Protein AF-A0A821PB61-F1 (afdb_monomer_lite)

Secondary structure (DSSP, 8-state):
--EEEEE--TT--HHHHHHHHHHHHHTT-EEEEE-

Structure (mmCIF, N/CA/C/O backbone):
data_AF-A0A821PB61-F1
#
_entry.id   AF-A0A821PB61-F1
#
loop_
_atom_site.group_PDB
_atom_site.id
_atom_sit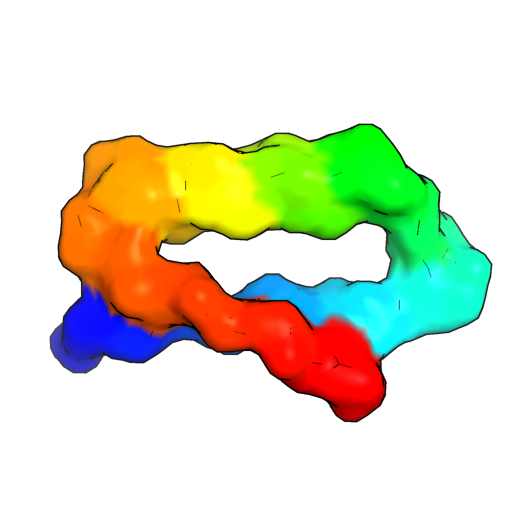e.type_symbol
_atom_site.label_atom_id
_atom_site.label_alt_id
_atom_site.label_comp_id
_atom_site.label_asym_id
_atom_site.label_entity_id
_atom_site.label_seq_id
_atom_site.pdbx_PDB_ins_code
_atom_site.Cartn_x
_atom_site.Cartn_y
_atom_site.Cartn_z
_atom_site.occupancy
_atom_site.B_iso_or_equiv
_atom_site.auth_seq_id
_atom_site.auth_comp_id
_atom_site.auth_asym_id
_atom_site.auth_atom_id
_atom_site.pdbx_PDB_model_num
ATOM 1 N N . MET A 1 1 ? -15.340 5.602 4.626 1.00 82.06 1 MET A N 1
ATOM 2 C CA . MET A 1 1 ? -14.823 4.211 4.669 1.00 82.06 1 MET A CA 1
ATOM 3 C C . MET A 1 1 ? -13.396 4.206 5.219 1.00 82.06 1 MET A C 1
ATOM 5 O O . MET A 1 1 ? -12.627 5.110 4.884 1.00 82.06 1 MET A O 1
ATOM 9 N N . LYS A 1 2 ? -13.064 3.257 6.110 1.00 90.75 2 LYS A N 1
ATOM 10 C CA . LYS A 1 2 ? -11.754 3.172 6.797 1.00 90.75 2 LYS A CA 1
ATOM 11 C C . LYS A 1 2 ? -10.694 2.355 6.036 1.00 90.75 2 LYS A C 1
ATOM 13 O O . LYS A 1 2 ? -9.519 2.493 6.347 1.00 90.75 2 LYS A O 1
ATOM 18 N N . LEU A 1 3 ? -11.097 1.549 5.054 1.00 93.50 3 LEU A N 1
ATOM 19 C CA . LEU A 1 3 ? -10.219 0.657 4.290 1.00 93.50 3 LEU A CA 1
ATOM 20 C C . LEU A 1 3 ? -9.478 1.393 3.160 1.00 93.50 3 LEU A C 1
ATOM 22 O O . LEU A 1 3 ? -10.072 2.260 2.515 1.00 93.50 3 LEU A O 1
ATOM 26 N N . LEU A 1 4 ? -8.215 1.030 2.920 1.00 92.94 4 LEU A N 1
ATOM 27 C CA . LEU A 1 4 ? -7.418 1.422 1.755 1.00 92.94 4 LEU A CA 1
ATOM 28 C C . LEU A 1 4 ? -6.600 0.216 1.264 1.00 92.94 4 LEU A C 1
ATOM 30 O O . LEU A 1 4 ? -5.776 -0.320 2.002 1.00 92.94 4 LEU A O 1
ATOM 34 N N . GLU A 1 5 ? -6.825 -0.215 0.028 1.00 94.44 5 GLU A N 1
ATOM 35 C CA . GLU A 1 5 ? -6.089 -1.327 -0.583 1.00 94.44 5 GLU A CA 1
ATOM 36 C C . GLU A 1 5 ? -4.872 -0.796 -1.343 1.00 94.44 5 GLU A C 1
ATOM 38 O O . GLU A 1 5 ? -4.989 0.122 -2.156 1.00 94.44 5 GLU A O 1
ATOM 43 N N . VAL A 1 6 ? -3.697 -1.367 -1.072 1.00 93.56 6 VAL A N 1
ATOM 44 C CA . VAL A 1 6 ? -2.473 -1.081 -1.830 1.00 93.56 6 VAL A CA 1
ATOM 45 C C . VAL A 1 6 ? -2.188 -2.290 -2.712 1.00 93.56 6 VAL A C 1
ATOM 47 O O . VAL A 1 6 ? -1.803 -3.348 -2.214 1.00 93.56 6 VAL A O 1
ATOM 50 N N . ILE A 1 7 ? -2.409 -2.137 -4.019 1.00 93.75 7 ILE A N 1
ATOM 51 C CA . ILE A 1 7 ? -2.224 -3.208 -5.004 1.00 93.75 7 ILE A CA 1
ATOM 52 C C . ILE A 1 7 ? -0.778 -3.206 -5.493 1.00 93.75 7 ILE A C 1
ATOM 54 O O . ILE A 1 7 ? -0.274 -2.181 -5.959 1.00 93.75 7 ILE A O 1
ATOM 58 N N . ARG A 1 8 ? -0.112 -4.359 -5.398 1.00 93.75 8 ARG A N 1
ATOM 59 C CA . ARG A 1 8 ? 1.256 -4.546 -5.883 1.00 93.75 8 ARG A C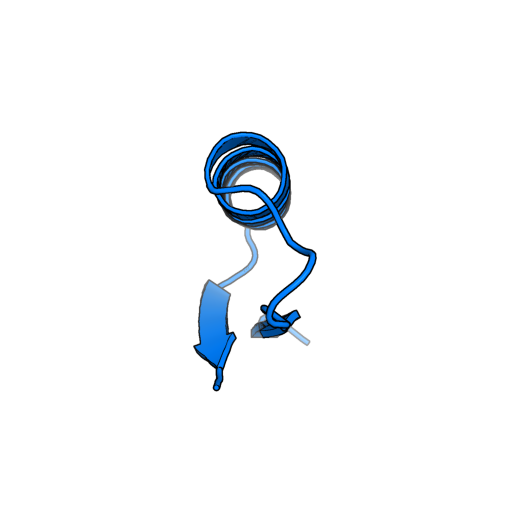A 1
ATOM 60 C C . ARG A 1 8 ? 1.247 -5.366 -7.170 1.00 93.75 8 ARG A C 1
ATOM 62 O O . ARG A 1 8 ? 0.720 -6.468 -7.180 1.00 93.75 8 ARG A O 1
ATOM 69 N N . ILE A 1 9 ? 1.901 -4.872 -8.219 1.00 93.69 9 ILE A N 1
ATOM 70 C CA . ILE A 1 9 ? 2.161 -5.634 -9.452 1.00 93.69 9 ILE A CA 1
ATOM 71 C C . ILE A 1 9 ? 3.657 -5.937 -9.599 1.00 93.69 9 ILE A C 1
ATOM 73 O O . ILE A 1 9 ? 4.479 -5.433 -8.834 1.00 93.69 9 ILE A O 1
ATOM 77 N N . SER A 1 10 ? 4.034 -6.746 -10.593 1.00 94.06 10 SER A N 1
ATOM 78 C CA . SER A 1 10 ? 5.431 -7.153 -10.834 1.00 94.06 10 SER A CA 1
ATOM 79 C C . SER A 1 10 ? 6.396 -5.980 -11.046 1.00 94.06 10 SER A C 1
ATOM 81 O O . SER A 1 10 ? 7.565 -6.081 -10.690 1.00 94.06 10 SER A O 1
ATOM 83 N N . ALA A 1 11 ? 5.909 -4.862 -11.586 1.00 95.25 11 ALA A N 1
ATOM 84 C CA . ALA A 1 11 ? 6.686 -3.638 -11.774 1.00 95.25 11 ALA A CA 1
ATOM 85 C C . ALA A 1 11 ? 6.735 -2.734 -10.524 1.00 95.25 11 ALA A C 1
ATOM 87 O O . ALA A 1 11 ? 7.479 -1.757 -10.503 1.00 95.25 11 ALA A O 1
ATOM 88 N N . THR A 1 12 ? 5.937 -3.016 -9.489 1.00 94.88 12 THR A N 1
ATOM 89 C CA . THR A 1 12 ? 5.901 -2.206 -8.269 1.00 94.88 12 THR A CA 1
ATOM 90 C C . THR A 1 12 ? 7.104 -2.536 -7.392 1.00 94.88 12 THR A C 1
ATOM 92 O O . THR A 1 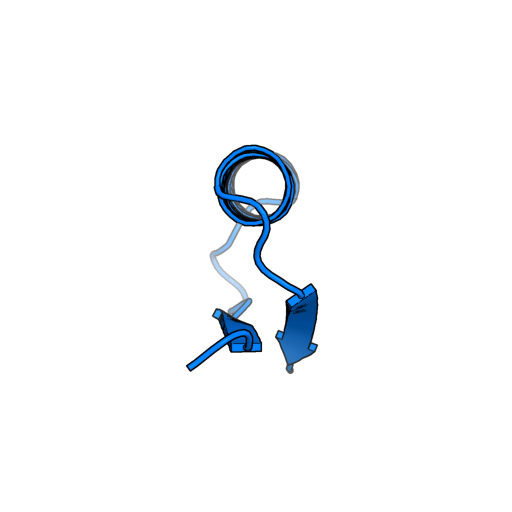12 ? 7.219 -3.646 -6.858 1.00 94.88 12 THR A O 1
ATOM 95 N N . SER A 1 13 ? 7.979 -1.547 -7.209 1.00 95.88 13 SER A N 1
ATOM 96 C CA . SER A 1 13 ? 9.103 -1.654 -6.283 1.00 95.88 13 SER A CA 1
ATOM 97 C C . SER A 1 13 ? 8.618 -1.752 -4.835 1.00 95.88 13 SER A C 1
ATOM 99 O O . SER A 1 13 ? 7.544 -1.257 -4.473 1.00 95.88 13 SER A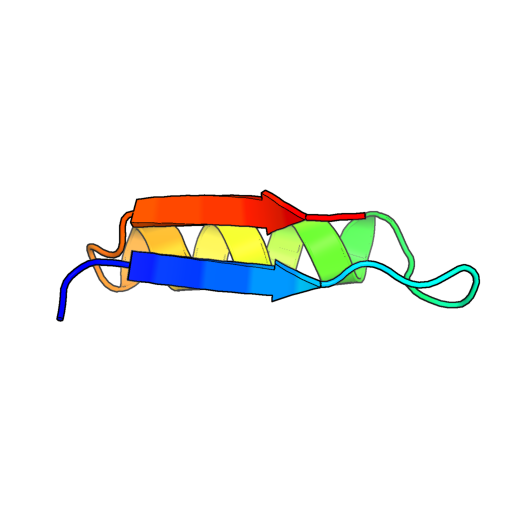 O 1
ATOM 101 N N . ASP A 1 14 ? 9.434 -2.371 -3.982 1.00 95.19 14 ASP A N 1
ATOM 102 C CA . ASP A 1 14 ? 9.160 -2.423 -2.544 1.00 95.19 14 ASP A CA 1
ATOM 103 C C . ASP A 1 14 ? 9.059 -1.017 -1.938 1.00 95.19 14 ASP A C 1
ATOM 105 O O . ASP A 1 14 ? 8.197 -0.769 -1.097 1.00 95.19 14 ASP A O 1
ATOM 109 N N . GLU A 1 15 ? 9.881 -0.078 -2.410 1.00 97.31 15 GLU A N 1
ATOM 110 C CA . GLU A 1 15 ? 9.870 1.314 -1.958 1.00 97.31 15 GLU A CA 1
ATOM 111 C C . GLU A 1 15 ? 8.528 2.001 -2.245 1.00 97.31 15 GLU A C 1
ATOM 113 O O . GLU A 1 15 ? 7.919 2.584 -1.342 1.00 97.31 15 GLU A O 1
ATOM 118 N N . THR A 1 16 ? 8.020 1.895 -3.478 1.00 96.12 16 THR A N 1
ATOM 119 C CA . THR A 1 16 ? 6.722 2.473 -3.850 1.00 96.12 16 THR A CA 1
ATOM 120 C C . THR A 1 16 ? 5.598 1.857 -3.024 1.00 96.12 16 THR A C 1
ATOM 122 O O . THR A 1 16 ? 4.742 2.576 -2.506 1.00 96.12 16 THR A O 1
ATOM 125 N N . PHE A 1 17 ? 5.622 0.536 -2.838 1.00 96.19 17 PHE A N 1
ATOM 126 C CA . PHE A 1 17 ? 4.625 -0.157 -2.031 1.00 96.19 17 PHE A CA 1
ATOM 127 C C . PHE A 1 17 ? 4.628 0.331 -0.572 1.00 96.19 17 PHE A C 1
ATOM 129 O O . PHE A 1 17 ? 3.584 0.713 -0.039 1.00 96.19 17 PHE A O 1
ATOM 136 N N . GLN A 1 18 ? 5.799 0.386 0.069 1.00 96.06 18 GLN A N 1
ATOM 137 C CA . GLN A 1 18 ? 5.917 0.819 1.466 1.00 96.06 18 GLN A CA 1
ATOM 138 C C . GLN A 1 18 ? 5.554 2.292 1.665 1.00 96.06 18 GLN A C 1
ATOM 140 O O . GLN A 1 18 ? 4.935 2.646 2.674 1.00 96.06 18 GLN A O 1
ATOM 145 N N . THR A 1 19 ? 5.869 3.143 0.687 1.00 97.12 19 THR A N 1
ATOM 146 C CA . THR A 1 19 ? 5.479 4.558 0.696 1.00 97.12 19 THR A CA 1
ATOM 147 C C . THR A 1 19 ? 3.958 4.699 0.7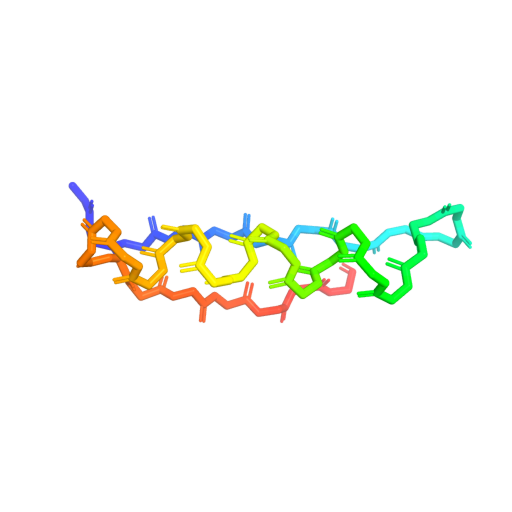50 1.00 97.12 19 THR A C 1
ATOM 149 O O . THR A 1 19 ? 3.427 5.412 1.603 1.00 97.12 19 THR A O 1
ATOM 152 N N . LEU A 1 20 ? 3.235 3.954 -0.092 1.00 95.69 20 LEU A N 1
ATOM 153 C CA . LEU A 1 20 ? 1.771 3.996 -0.149 1.00 95.69 20 LEU A CA 1
ATOM 154 C C . LEU A 1 20 ? 1.108 3.381 1.093 1.00 95.69 20 LEU A C 1
ATOM 156 O O . LEU A 1 20 ? 0.117 3.915 1.596 1.00 95.69 20 LEU A O 1
ATOM 160 N N . VAL A 1 21 ? 1.677 2.304 1.644 1.00 95.44 21 VAL A N 1
ATOM 161 C CA . VAL A 1 21 ? 1.217 1.719 2.915 1.00 95.44 21 VAL A CA 1
ATOM 162 C C . VAL A 1 21 ? 1.362 2.720 4.063 1.00 95.44 21 VAL A C 1
ATOM 164 O O . VAL A 1 21 ? 0.441 2.870 4.872 1.00 95.44 21 VAL A O 1
ATOM 167 N N . THR A 1 22 ? 2.501 3.408 4.138 1.00 96.06 22 THR A N 1
ATOM 168 C CA . THR A 1 22 ? 2.785 4.406 5.180 1.00 96.06 22 THR A CA 1
ATOM 169 C C . THR A 1 22 ? 1.869 5.617 5.042 1.00 96.06 22 THR A C 1
ATOM 171 O O . THR A 1 22 ? 1.292 6.066 6.032 1.00 96.06 22 THR A O 1
ATOM 174 N N . PHE A 1 23 ? 1.648 6.083 3.813 1.00 95.75 23 PHE A N 1
ATOM 175 C CA . PHE A 1 23 ? 0.697 7.147 3.509 1.00 95.75 23 PHE A CA 1
ATOM 176 C C . PHE A 1 23 ? -0.725 6.803 3.974 1.00 95.75 23 PHE A C 1
ATOM 178 O O . PHE A 1 23 ? -1.353 7.587 4.684 1.00 95.75 23 PHE A O 1
ATOM 185 N N . GLY A 1 24 ? -1.220 5.602 3.659 1.00 95.31 24 GLY A N 1
ATOM 186 C CA . GLY A 1 24 ? -2.544 5.167 4.108 1.00 95.31 24 GLY A CA 1
ATOM 187 C C . GLY A 1 24 ? -2.674 5.141 5.635 1.00 95.31 24 GLY A C 1
ATOM 188 O O . GLY A 1 24 ? -3.675 5.611 6.178 1.00 95.31 24 GLY A O 1
ATOM 189 N N . LYS A 1 25 ? -1.637 4.674 6.342 1.00 94.56 25 LYS A N 1
ATOM 190 C CA . LYS A 1 25 ? -1.600 4.693 7.814 1.00 94.56 25 LYS A CA 1
ATOM 191 C C . LYS A 1 25 ? -1.614 6.118 8.374 1.00 94.56 25 LYS A C 1
ATOM 193 O O . LYS A 1 25 ? -2.358 6.379 9.316 1.00 94.56 25 LYS A O 1
ATOM 198 N N . ALA A 1 26 ? -0.854 7.040 7.780 1.00 96.69 26 ALA A N 1
ATOM 199 C CA . ALA A 1 26 ? -0.821 8.448 8.187 1.00 96.69 26 ALA A CA 1
ATOM 200 C C . ALA A 1 26 ? -2.187 9.140 8.031 1.00 96.69 26 ALA A C 1
ATOM 202 O O . ALA A 1 26 ? -2.549 9.995 8.834 1.00 96.69 26 ALA A O 1
ATOM 203 N N . LEU A 1 27 ? -2.990 8.715 7.051 1.00 95.25 27 LEU A N 1
ATOM 204 C CA . LEU A 1 27 ? -4.373 9.165 6.864 1.00 95.25 27 LEU A CA 1
ATOM 205 C C . LEU A 1 27 ? -5.387 8.500 7.819 1.00 95.25 27 LEU A C 1
ATOM 207 O O . LEU A 1 27 ? -6.597 8.680 7.657 1.00 95.25 27 LEU A O 1
ATOM 211 N N . GLY A 1 28 ? -4.928 7.686 8.776 1.00 95.06 28 GLY A N 1
ATOM 212 C CA . GLY A 1 28 ? -5.790 6.935 9.690 1.00 95.06 28 GLY A CA 1
ATOM 213 C C . GLY A 1 28 ? -6.586 5.821 9.002 1.00 95.06 28 GLY A C 1
ATOM 214 O O . GLY A 1 28 ? -7.652 5.433 9.489 1.00 95.06 28 GLY A O 1
ATOM 215 N N . LYS A 1 29 ? -6.115 5.328 7.848 1.00 95.69 29 LYS A N 1
ATOM 216 C CA . LYS A 1 29 ? -6.735 4.209 7.129 1.00 95.69 29 LYS A CA 1
ATOM 217 C C . LYS A 1 29 ? -6.163 2.875 7.588 1.00 95.69 29 LYS A C 1
ATOM 219 O O . LYS A 1 29 ? -4.996 2.756 7.956 1.00 95.69 29 LYS A O 1
ATOM 224 N N . THR A 1 30 ? -6.991 1.845 7.484 1.00 92.88 30 THR A N 1
ATOM 225 C CA . THR A 1 30 ? -6.559 0.452 7.546 1.00 92.88 30 THR A CA 1
ATOM 226 C C . THR A 1 30 ? -6.032 0.061 6.172 1.00 92.88 30 THR A C 1
ATOM 228 O O . THR A 1 30 ? -6.812 -0.007 5.222 1.00 92.88 30 THR A O 1
ATOM 231 N N . THR A 1 31 ? -4.721 -0.167 6.063 1.00 90.31 31 THR A N 1
ATOM 232 C CA . THR A 1 31 ? -4.088 -0.600 4.815 1.00 90.31 31 THR A CA 1
ATOM 233 C C . THR A 1 31 ? -4.007 -2.118 4.726 1.00 90.31 31 THR A C 1
ATOM 235 O O . THR A 1 31 ? -3.583 -2.778 5.675 1.00 90.31 31 THR A O 1
ATOM 238 N N . VAL A 1 32 ? -4.415 -2.670 3.583 1.00 84.94 32 VAL A N 1
ATOM 239 C CA . VAL A 1 32 ? -4.310 -4.104 3.264 1.00 84.94 32 VAL A CA 1
ATOM 240 C C . VAL A 1 32 ? -3.443 -4.286 2.026 1.00 84.94 32 VAL A C 1
ATOM 242 O O . VAL A 1 32 ? -3.541 -3.515 1.070 1.00 84.94 32 VAL A O 1
ATOM 245 N N . SER A 1 33 ? -2.581 -5.299 2.079 1.00 80.38 33 SER A N 1
ATOM 246 C CA . SER A 1 33 ? -1.767 -5.741 0.950 1.00 80.38 33 SER A CA 1
ATOM 247 C C . SER A 1 33 ? -2.543 -6.798 0.173 1.00 80.38 33 SER A C 1
ATOM 249 O O . SER A 1 33 ? -2.851 -7.851 0.736 1.00 80.38 33 SER A O 1
ATOM 251 N N . CYS A 1 34 ? -2.841 -6.527 -1.096 1.00 72.94 34 CYS A N 1
ATOM 252 C CA . CYS A 1 34 ? -3.492 -7.477 -1.996 1.00 72.94 34 CYS A CA 1
ATOM 253 C C . CYS A 1 34 ? -2.520 -7.880 -3.117 1.00 72.94 34 CYS A C 1
ATOM 255 O O . CYS A 1 34 ? -1.664 -7.084 -3.516 1.00 72.94 34 CYS A O 1
ATOM 257 N N . LYS A 1 35 ? -2.629 -9.137 -3.566 1.00 65.94 35 LYS A N 1
ATOM 258 C CA . LYS A 1 35 ? -1.871 -9.682 -4.703 1.00 65.94 35 LYS A CA 1
ATOM 259 C C . LYS A 1 35 ? -2.528 -9.317 -6.025 1.00 65.94 35 L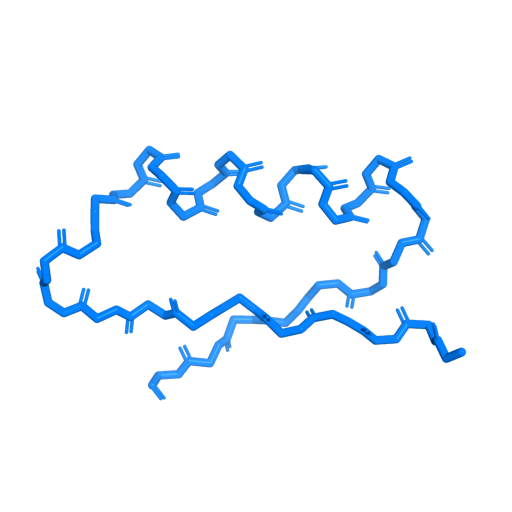YS A C 1
ATOM 261 O O . LYS A 1 35 ? -3.777 -9.272 -6.043 1.00 65.94 35 LYS A O 1
#

pLDDT: mean 92.27, std 6.83, range [65.94, 97.31]

Radius of gyration: 9.52 Å; chains: 1; bounding box: 25×19×22 Å

Foldseek 3Di:
DQADEQEDDPPDDPVNSVVVQVVSVVVNHDYDYDD

Sequence (35 aa):
MKLLEVIRISATSDETFQTLVTFGKALGKTTVSCK